Protein AF-A0AAD5PVB9-F1 (afdb_monomer)

pLDDT: mean 84.28, std 20.07, range [38.22, 98.69]

Radius of gyration: 26.61 Å; Cα contacts (8 Å, |Δi|>4): 162; chains: 1; bounding box: 56×49×98 Å

Structure (mmCIF, N/CA/C/O backbone):
data_AF-A0AAD5PVB9-F1
#
_entry.id   AF-A0AAD5PVB9-F1
#
loop_
_atom_site.group_PDB
_atom_site.id
_atom_site.type_symbol
_atom_site.label_atom_id
_atom_site.label_alt_id
_atom_site.label_comp_id
_atom_site.label_asym_id
_atom_site.label_entity_id
_atom_site.label_seq_id
_atom_site.pdbx_PDB_ins_code
_atom_site.Cartn_x
_atom_site.Cartn_y
_atom_site.Cartn_z
_atom_site.occupancy
_atom_site.B_iso_or_equiv
_atom_site.auth_seq_id
_atom_site.auth_comp_id
_atom_site.auth_asym_id
_atom_site.auth_a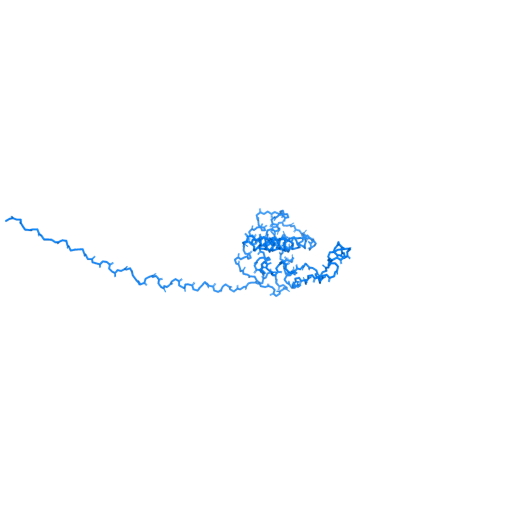tom_id
_atom_site.pdbx_PDB_model_num
ATOM 1 N N . MET A 1 1 ? 36.517 -36.542 72.476 1.00 46.38 1 MET A N 1
ATOM 2 C CA . MET A 1 1 ? 35.753 -35.303 72.217 1.00 46.38 1 MET A CA 1
ATOM 3 C C . MET A 1 1 ? 36.312 -34.701 70.943 1.00 46.38 1 MET A C 1
ATOM 5 O O . MET A 1 1 ? 37.517 -34.500 70.905 1.00 46.38 1 MET A O 1
ATOM 9 N N . LEU A 1 2 ? 35.427 -34.439 69.973 1.00 44.34 2 LEU A N 1
ATOM 10 C CA . LEU A 1 2 ? 35.651 -33.887 68.625 1.00 44.34 2 LEU A CA 1
ATOM 11 C C . LEU A 1 2 ? 36.091 -34.897 67.553 1.00 44.34 2 LEU A C 1
ATOM 13 O O . LEU A 1 2 ? 37.277 -35.083 67.316 1.00 44.34 2 LEU A O 1
ATOM 17 N N . ASP A 1 3 ? 35.096 -35.473 66.873 1.00 38.22 3 ASP A N 1
ATOM 18 C CA . ASP A 1 3 ? 35.247 -36.024 65.526 1.00 38.22 3 ASP A CA 1
ATOM 19 C C . ASP A 1 3 ? 34.233 -35.343 64.598 1.00 38.22 3 ASP A C 1
ATOM 21 O O . ASP A 1 3 ? 33.039 -35.254 64.894 1.00 38.22 3 ASP A O 1
ATOM 25 N N . THR A 1 4 ? 34.753 -34.807 63.500 1.00 46.69 4 THR A N 1
ATOM 26 C CA . THR A 1 4 ? 34.056 -34.016 62.485 1.00 46.69 4 THR A CA 1
ATOM 27 C C . THR A 1 4 ? 33.589 -34.951 61.377 1.00 46.69 4 THR A C 1
ATOM 29 O O . THR A 1 4 ? 34.425 -35.595 60.752 1.00 46.69 4 THR A O 1
ATOM 32 N N . THR A 1 5 ? 32.292 -34.993 61.056 1.00 47.00 5 THR A N 1
ATOM 33 C CA . THR A 1 5 ? 31.822 -35.639 59.818 1.00 47.00 5 THR A CA 1
ATOM 34 C C . THR A 1 5 ? 30.706 -34.867 59.110 1.00 47.00 5 THR A C 1
ATOM 36 O O . THR A 1 5 ? 29.625 -34.636 59.638 1.00 47.00 5 THR A O 1
ATOM 39 N N . LEU A 1 6 ? 31.056 -34.502 57.873 1.00 40.81 6 LEU A N 1
ATOM 40 C CA . LEU A 1 6 ? 30.303 -34.574 56.619 1.00 40.81 6 LEU A CA 1
ATOM 41 C C . LEU A 1 6 ? 28.935 -33.879 56.485 1.00 40.81 6 LEU A C 1
ATOM 43 O O . LEU A 1 6 ? 27.899 -34.322 56.973 1.00 40.81 6 LEU A O 1
ATOM 47 N N . ALA A 1 7 ? 28.953 -32.846 55.641 1.00 47.44 7 ALA A N 1
ATOM 48 C CA . ALA A 1 7 ? 27.803 -32.265 54.972 1.00 47.44 7 ALA A CA 1
ATOM 49 C C . ALA A 1 7 ? 26.996 -33.321 54.196 1.00 47.44 7 ALA A C 1
ATOM 51 O O . ALA A 1 7 ? 27.555 -34.092 53.417 1.00 47.44 7 ALA A O 1
ATOM 52 N N . ASN A 1 8 ? 25.672 -33.290 54.352 1.00 40.31 8 ASN A N 1
ATOM 53 C CA . ASN A 1 8 ? 24.736 -34.029 53.514 1.00 40.31 8 ASN A CA 1
ATOM 54 C C . ASN A 1 8 ? 23.678 -33.042 52.994 1.00 40.31 8 ASN A C 1
ATOM 56 O O . ASN A 1 8 ? 22.707 -32.725 53.679 1.00 40.31 8 ASN A O 1
ATOM 60 N N . LEU A 1 9 ? 23.922 -32.484 51.806 1.00 44.50 9 LEU A N 1
ATOM 61 C CA . LEU A 1 9 ? 22.950 -31.683 51.060 1.00 44.50 9 LEU A CA 1
ATOM 62 C C . LEU A 1 9 ? 22.145 -32.628 50.153 1.00 44.50 9 LEU A C 1
ATOM 64 O O . LEU A 1 9 ? 22.752 -33.358 49.367 1.00 44.50 9 LEU A O 1
ATOM 68 N N . PRO A 1 10 ? 20.803 -32.623 50.198 1.00 43.19 10 PRO A N 1
ATOM 69 C CA . PRO A 1 10 ? 20.011 -33.384 49.245 1.00 43.19 10 PRO A CA 1
ATOM 70 C C . PRO A 1 10 ? 20.153 -32.799 47.831 1.00 43.19 10 PRO A C 1
ATOM 72 O O . PRO A 1 10 ? 19.906 -31.616 47.591 1.00 43.19 10 PRO A O 1
ATOM 75 N N . SER A 1 11 ? 20.534 -33.665 46.887 1.00 43.56 11 SER A N 1
ATOM 76 C CA . SER A 1 11 ? 20.541 -33.412 45.443 1.00 43.56 11 SER A CA 1
ATOM 77 C C . SER A 1 11 ? 19.157 -32.981 44.959 1.00 43.56 11 SER A C 1
ATOM 79 O O . SER A 1 11 ? 18.243 -33.796 44.829 1.00 43.56 11 SER A O 1
ATOM 81 N N . ASN A 1 12 ? 19.008 -31.700 44.633 1.00 43.38 12 ASN A N 1
ATOM 82 C CA . ASN A 1 12 ? 17.798 -31.157 44.029 1.00 43.38 12 ASN A CA 1
ATOM 83 C C . ASN A 1 12 ? 17.808 -31.416 42.508 1.00 43.38 12 ASN A C 1
ATOM 85 O O . ASN A 1 12 ? 17.942 -30.504 41.698 1.00 43.38 12 ASN A O 1
ATOM 89 N N . SER A 1 13 ? 17.665 -32.681 42.100 1.00 49.91 13 SER A N 1
ATOM 90 C CA . SER A 1 13 ? 17.457 -33.060 40.691 1.00 49.91 13 SER A CA 1
ATOM 91 C C . SER A 1 13 ? 15.991 -32.867 40.284 1.00 49.91 13 SER A C 1
ATOM 93 O O . SER A 1 13 ? 15.273 -33.811 39.966 1.00 49.91 13 SER A O 1
ATOM 95 N N . ARG A 1 14 ? 15.524 -31.613 40.315 1.00 47.03 14 ARG A N 1
ATOM 96 C CA . ARG A 1 14 ? 14.246 -31.175 39.725 1.00 47.03 14 ARG A CA 1
ATOM 97 C C . ARG A 1 14 ? 14.475 -30.006 38.766 1.00 47.03 14 ARG A C 1
ATOM 99 O O . ARG A 1 14 ? 13.855 -28.958 38.884 1.00 47.03 14 ARG A O 1
ATOM 106 N N . GLN A 1 15 ? 15.379 -30.173 37.807 1.00 48.38 15 GLN A N 1
ATOM 107 C CA . GLN A 1 15 ? 15.580 -29.213 36.717 1.00 48.38 15 GLN A CA 1
ATOM 108 C C . GLN A 1 15 ? 15.845 -29.942 35.397 1.00 48.38 15 GLN A C 1
ATOM 110 O O . GLN A 1 15 ? 16.908 -29.797 34.808 1.00 48.38 15 GLN A O 1
ATOM 115 N N . SER A 1 16 ? 14.911 -30.773 34.917 1.00 46.62 16 SER A N 1
ATOM 116 C CA . SER A 1 16 ? 15.052 -31.340 33.556 1.00 46.62 16 SER A CA 1
ATOM 117 C C . SER A 1 16 ? 13.753 -31.749 32.852 1.00 46.62 16 SER A C 1
ATOM 119 O O . SER A 1 16 ? 13.822 -32.407 31.823 1.00 46.62 16 SER A O 1
ATOM 121 N N . ALA A 1 17 ? 12.567 -31.377 33.351 1.00 42.81 17 ALA A N 1
ATOM 122 C CA . ALA A 1 17 ? 11.296 -31.789 32.725 1.00 42.81 17 ALA A CA 1
ATOM 123 C C . ALA A 1 17 ? 10.398 -30.628 32.253 1.00 42.81 17 ALA A C 1
ATOM 125 O O . ALA A 1 17 ? 9.336 -30.874 31.694 1.00 42.81 17 ALA A O 1
ATOM 126 N N . ALA A 1 18 ? 10.811 -29.369 32.442 1.00 42.94 18 ALA A N 1
ATOM 127 C CA . ALA A 1 18 ? 9.998 -28.192 32.100 1.00 42.94 18 ALA A CA 1
ATOM 128 C C . ALA A 1 18 ? 10.528 -27.374 30.904 1.00 42.94 18 ALA A C 1
ATOM 130 O O . ALA A 1 18 ? 10.011 -26.296 30.634 1.00 42.94 18 ALA A O 1
ATOM 131 N N . VAL A 1 19 ? 11.540 -27.866 30.179 1.00 45.28 19 VAL A N 1
ATOM 132 C CA . VAL A 1 19 ? 12.133 -27.149 29.027 1.00 45.28 19 VAL A CA 1
ATOM 133 C C . VAL A 1 19 ? 11.713 -27.682 27.653 1.00 45.28 19 VAL A C 1
ATOM 135 O O . VAL A 1 19 ? 12.018 -27.045 26.655 1.00 45.28 19 VAL A O 1
ATOM 138 N N . ASN A 1 20 ? 10.927 -28.763 27.573 1.00 43.09 20 ASN A N 1
ATOM 139 C CA . ASN A 1 20 ? 10.538 -29.370 26.286 1.00 43.09 20 ASN A CA 1
ATOM 140 C C . ASN A 1 20 ? 9.053 -29.231 25.903 1.00 43.09 20 ASN A C 1
ATOM 142 O O . ASN A 1 20 ? 8.602 -29.884 24.968 1.00 43.09 20 ASN A O 1
ATOM 146 N N . ALA A 1 21 ? 8.289 -28.355 26.563 1.00 41.88 21 ALA A N 1
ATOM 147 C CA . ALA A 1 21 ? 6.881 -28.098 26.219 1.00 41.88 21 ALA A CA 1
ATOM 148 C C . ALA A 1 21 ? 6.598 -26.647 25.788 1.00 41.88 21 ALA A C 1
ATOM 150 O O . ALA A 1 21 ? 5.449 -26.220 25.775 1.00 41.88 21 ALA A O 1
ATOM 151 N N . ALA A 1 22 ? 7.629 -25.893 25.394 1.00 39.53 22 ALA A N 1
ATOM 152 C CA . ALA A 1 22 ? 7.471 -24.587 24.754 1.00 39.53 22 ALA A CA 1
ATOM 153 C C . ALA A 1 22 ? 7.562 -24.672 23.219 1.00 39.53 22 ALA A C 1
ATOM 155 O O . ALA A 1 22 ? 7.878 -23.688 22.565 1.00 39.53 22 ALA A O 1
ATOM 156 N N . ASN A 1 23 ? 7.209 -25.816 22.622 1.00 45.09 23 ASN A N 1
ATOM 157 C CA . ASN A 1 23 ? 6.634 -25.822 21.274 1.00 45.09 23 ASN A CA 1
ATOM 158 C C . ASN A 1 23 ? 5.137 -25.511 21.408 1.00 45.09 23 ASN A C 1
ATOM 160 O O . ASN A 1 23 ? 4.263 -26.297 21.045 1.00 45.09 23 ASN A O 1
ATOM 164 N N . SER A 1 24 ? 4.839 -24.344 21.982 1.00 43.28 24 SER A N 1
ATOM 165 C CA . SER A 1 24 ? 3.537 -23.723 21.809 1.00 43.28 24 SER A CA 1
ATOM 166 C C . SER A 1 24 ? 3.463 -23.376 20.335 1.00 43.28 24 SER A C 1
ATOM 168 O O . SER A 1 24 ? 3.955 -22.328 19.921 1.00 43.28 24 SER A O 1
ATOM 170 N N . ALA A 1 25 ? 2.904 -24.289 19.538 1.00 48.59 25 ALA A N 1
ATOM 171 C CA . ALA A 1 25 ? 2.358 -23.961 18.239 1.00 48.59 25 ALA A CA 1
ATOM 172 C C . ALA A 1 25 ? 1.606 -22.645 18.431 1.00 48.59 25 ALA A C 1
ATOM 174 O O . ALA A 1 25 ? 0.619 -22.595 19.174 1.00 48.59 25 ALA A O 1
ATOM 175 N N . ALA A 1 26 ? 2.158 -21.558 17.882 1.00 52.78 26 ALA A N 1
ATOM 176 C CA . ALA A 1 26 ? 1.507 -20.265 17.932 1.00 52.78 26 ALA A CA 1
ATOM 177 C C . ALA A 1 26 ? 0.062 -20.513 17.489 1.00 52.78 26 ALA A C 1
ATOM 179 O O . ALA A 1 26 ? -0.116 -21.230 16.497 1.00 52.78 26 ALA A O 1
ATOM 180 N N . PRO A 1 27 ? -0.959 -20.028 18.226 1.00 50.38 27 PRO A N 1
ATOM 181 C CA . PRO A 1 27 ? -2.334 -20.242 17.815 1.00 50.38 27 PRO A CA 1
ATOM 182 C C . PRO A 1 27 ? -2.404 -19.830 16.355 1.00 50.38 27 PRO A C 1
ATOM 184 O O . PRO A 1 27 ? -2.039 -18.695 16.039 1.00 50.38 27 PRO A O 1
ATOM 187 N N . SER A 1 28 ? -2.751 -20.784 15.486 1.00 54.06 28 SER A N 1
ATOM 188 C CA . SER A 1 28 ? -2.951 -20.551 14.063 1.00 54.06 28 SER A CA 1
ATOM 189 C C . SER A 1 28 ? -3.979 -19.435 13.973 1.00 54.06 28 SER A C 1
ATOM 191 O O . SER A 1 28 ? -5.178 -19.649 14.160 1.00 54.06 28 SER A O 1
ATOM 193 N N . ARG A 1 29 ? -3.502 -18.194 13.862 1.00 65.56 29 ARG A N 1
ATOM 194 C CA . ARG A 1 29 ? -4.376 -17.041 13.759 1.00 65.56 29 ARG A CA 1
ATOM 195 C C . ARG A 1 29 ? -4.923 -17.139 12.357 1.00 65.56 29 ARG A C 1
ATOM 197 O O . ARG A 1 29 ? -4.206 -16.875 11.396 1.00 65.56 29 ARG A O 1
ATOM 204 N N . SER A 1 30 ? -6.177 -17.569 12.256 1.00 86.94 30 SER A N 1
ATOM 205 C CA . SER A 1 30 ? -6.902 -17.551 10.997 1.00 86.94 30 SER A CA 1
ATOM 206 C C . SER A 1 30 ? -6.758 -16.156 10.399 1.00 86.94 30 SER A C 1
ATOM 208 O O . SER A 1 30 ? -7.064 -15.162 11.070 1.00 86.94 30 SER A O 1
ATOM 210 N N . MET A 1 31 ? -6.256 -16.078 9.168 1.00 95.06 31 MET A N 1
ATOM 211 C CA . MET A 1 31 ? -6.188 -14.809 8.458 1.00 95.06 31 MET A CA 1
ATOM 212 C C . MET A 1 31 ? -7.578 -14.168 8.393 1.00 95.06 31 MET A C 1
ATOM 214 O O . MET A 1 31 ? -8.599 -14.857 8.426 1.00 95.06 31 MET A O 1
ATOM 218 N N . VAL A 1 32 ? -7.621 -12.845 8.280 1.00 96.50 32 VAL 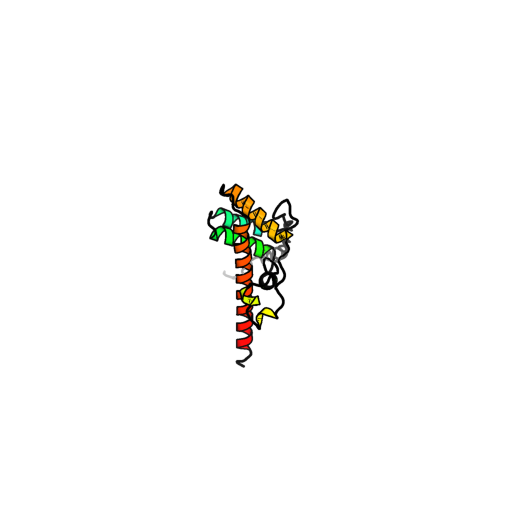A N 1
ATOM 219 C CA . VAL A 1 32 ? -8.870 -12.081 8.176 1.00 96.50 32 VAL A CA 1
ATOM 220 C C . VAL A 1 32 ? -8.931 -11.349 6.849 1.00 96.50 32 VAL A C 1
ATOM 222 O O . VAL A 1 32 ? -7.898 -10.971 6.305 1.00 96.50 32 VAL A O 1
ATOM 225 N N . LYS A 1 33 ? -10.137 -11.116 6.327 1.00 97.56 33 LYS A N 1
ATOM 226 C CA . LYS A 1 33 ? -10.306 -10.274 5.141 1.00 97.56 33 LYS A CA 1
ATOM 227 C C . LYS A 1 33 ? -9.846 -8.849 5.437 1.00 97.56 33 LYS A C 1
ATOM 229 O O . LYS A 1 33 ? -10.230 -8.273 6.454 1.00 97.56 33 LYS A O 1
ATOM 234 N N . LEU A 1 34 ? -9.075 -8.267 4.523 1.00 97.81 34 LEU A N 1
ATOM 235 C CA . LEU A 1 34 ? -8.689 -6.857 4.596 1.00 97.81 34 LEU A CA 1
ATOM 236 C C . LEU A 1 34 ? -9.894 -5.934 4.349 1.00 97.81 34 LEU A C 1
ATOM 238 O O . LEU A 1 34 ? -10.021 -4.887 4.977 1.00 97.81 34 LEU A O 1
ATOM 242 N N . HIS A 1 35 ? -10.791 -6.337 3.450 1.00 97.25 35 HIS A N 1
ATOM 243 C CA . HIS A 1 35 ? -12.043 -5.647 3.157 1.00 97.25 35 HIS A CA 1
ATOM 244 C C . HIS A 1 35 ? -13.116 -6.673 2.763 1.00 97.25 35 HIS A C 1
ATOM 246 O O . HIS A 1 35 ? -12.790 -7.719 2.208 1.00 97.25 35 HIS A O 1
ATOM 252 N N . GLU A 1 36 ? -14.387 -6.393 3.056 1.00 94.81 36 GLU A N 1
ATOM 253 C CA . GLU A 1 36 ? -15.491 -7.358 2.913 1.00 94.81 36 GLU A CA 1
ATOM 254 C C . GLU A 1 36 ? -15.726 -7.814 1.461 1.00 94.81 36 GLU A C 1
ATOM 256 O O . GLU A 1 36 ? -15.860 -9.017 1.210 1.00 94.81 36 GLU A O 1
ATOM 261 N N . ASP A 1 37 ? -15.652 -6.866 0.522 1.00 96.62 37 ASP A N 1
ATOM 262 C CA . ASP A 1 37 ? -15.876 -7.069 -0.920 1.00 96.62 37 ASP A CA 1
ATOM 263 C C . ASP A 1 37 ? -14.726 -7.757 -1.672 1.00 96.62 37 ASP A C 1
ATOM 265 O O . ASP A 1 37 ? -14.847 -8.023 -2.865 1.00 96.62 37 ASP A O 1
ATOM 269 N N . TYR A 1 38 ? -13.597 -8.022 -1.010 1.00 97.31 38 TYR A N 1
ATOM 270 C CA . TYR A 1 38 ? -12.399 -8.566 -1.654 1.00 97.31 38 TYR A CA 1
ATOM 271 C C . TYR A 1 38 ? -11.987 -9.894 -1.022 1.00 97.31 38 TYR A C 1
ATOM 273 O O . TYR A 1 38 ? -12.379 -10.236 0.099 1.00 97.31 38 TYR A O 1
ATOM 281 N N . THR A 1 39 ? -11.192 -10.665 -1.761 1.00 97.38 39 THR A N 1
ATOM 282 C CA . THR A 1 39 ? -10.696 -11.973 -1.296 1.00 97.38 39 THR A CA 1
ATOM 283 C C . THR A 1 39 ? -9.380 -11.882 -0.530 1.00 97.38 39 THR A C 1
ATOM 285 O O . THR A 1 39 ? -8.961 -12.853 0.090 1.00 97.38 39 THR A O 1
ATOM 288 N N . THR A 1 40 ? -8.740 -10.713 -0.542 1.00 97.94 40 THR A N 1
ATOM 289 C CA . THR A 1 40 ? -7.444 -10.476 0.094 1.00 97.94 40 THR A CA 1
ATOM 290 C C . THR A 1 40 ? -7.506 -10.669 1.606 1.00 97.94 40 THR A C 1
ATOM 292 O O . THR A 1 40 ? -8.228 -9.966 2.321 1.00 97.94 40 THR A O 1
ATOM 295 N N . MET A 1 41 ? -6.689 -11.606 2.079 1.00 97.94 41 MET A N 1
ATOM 296 C CA . MET A 1 41 ? -6.549 -11.982 3.480 1.00 97.94 41 MET A CA 1
ATOM 297 C C . MET A 1 41 ? -5.259 -11.396 4.065 1.00 97.94 41 MET A C 1
ATOM 299 O O . MET A 1 41 ? -4.254 -11.287 3.368 1.00 97.94 41 MET A O 1
ATOM 303 N N . ILE A 1 42 ? -5.276 -11.030 5.343 1.00 97.75 42 ILE A N 1
ATOM 304 C CA . ILE A 1 42 ? -4.139 -10.456 6.065 1.00 97.75 42 ILE A CA 1
ATOM 305 C C . ILE A 1 42 ? -4.020 -11.072 7.461 1.00 97.75 42 ILE A C 1
ATOM 307 O O . ILE A 1 42 ? -5.018 -11.451 8.084 1.00 97.75 42 ILE A O 1
ATOM 311 N N . ASP A 1 43 ? -2.792 -11.152 7.971 1.00 96.50 43 ASP A N 1
ATOM 312 C CA . ASP A 1 43 ? -2.550 -11.527 9.360 1.00 96.50 43 ASP A CA 1
ATOM 313 C C . ASP A 1 43 ? -3.209 -10.515 10.334 1.00 96.50 43 ASP A C 1
ATOM 315 O O . ASP A 1 43 ? -3.005 -9.297 10.216 1.00 96.50 43 ASP A O 1
ATOM 319 N N . PRO A 1 44 ? -3.967 -10.979 11.348 1.00 96.50 44 PRO A N 1
ATOM 320 C CA . PRO A 1 44 ? -4.648 -10.088 12.286 1.00 96.50 44 PRO A CA 1
ATOM 321 C C . PRO A 1 44 ? -3.718 -9.195 13.117 1.00 96.50 44 PRO A C 1
ATOM 323 O O . PRO A 1 44 ? -4.150 -8.159 13.627 1.00 96.50 44 PRO A O 1
ATOM 326 N N . SER A 1 45 ? -2.463 -9.589 13.346 1.00 96.69 45 SER A N 1
ATOM 327 C CA . SER A 1 45 ? -1.503 -8.756 14.077 1.00 96.69 45 SER A CA 1
ATOM 328 C C . SER A 1 45 ? -0.939 -7.639 13.210 1.00 96.69 45 SER A C 1
ATOM 330 O O . SER A 1 45 ? -0.907 -6.495 13.668 1.00 96.69 45 SER A O 1
ATOM 332 N N . ALA A 1 46 ? -0.634 -7.930 11.946 1.00 96.69 46 ALA A N 1
ATOM 333 C CA . ALA A 1 46 ? -0.246 -6.918 10.974 1.00 96.69 46 ALA A CA 1
ATOM 334 C C . ALA A 1 46 ? -1.372 -5.904 10.725 1.00 96.69 46 ALA A C 1
ATOM 336 O O . ALA A 1 46 ? -1.128 -4.696 10.736 1.00 96.69 46 ALA A O 1
ATOM 337 N N . LEU A 1 47 ? -2.623 -6.368 10.609 1.00 97.75 47 LEU A N 1
ATOM 338 C CA . LEU A 1 47 ? -3.778 -5.479 10.466 1.00 97.75 47 LEU A CA 1
ATOM 339 C C . LEU A 1 47 ? -3.934 -4.547 11.677 1.00 97.75 47 LEU A C 1
ATOM 341 O O . LEU A 1 47 ? -4.129 -3.341 11.516 1.00 97.75 47 LEU A O 1
ATOM 345 N N . ARG A 1 48 ? -3.795 -5.072 12.901 1.00 97.38 48 ARG A N 1
ATOM 346 C CA . ARG A 1 48 ? -3.836 -4.249 14.122 1.00 97.38 48 ARG A CA 1
ATOM 347 C C . ARG A 1 48 ? -2.710 -3.217 14.161 1.00 97.38 48 ARG A C 1
ATOM 349 O O . ARG A 1 48 ? -2.963 -2.077 14.556 1.00 97.38 48 ARG A O 1
ATOM 356 N N . LEU A 1 49 ? -1.499 -3.590 13.744 1.00 97.88 49 LEU A N 1
ATOM 357 C CA . LEU A 1 49 ? -0.368 -2.669 13.659 1.00 97.88 49 LEU A CA 1
ATOM 358 C C . LEU A 1 49 ? -0.634 -1.562 12.629 1.00 97.88 49 LEU A C 1
ATOM 360 O O . LEU A 1 49 ? -0.513 -0.384 12.964 1.00 97.88 49 LEU A O 1
ATOM 364 N N . ALA A 1 50 ? -1.098 -1.911 11.429 1.00 97.69 50 ALA A N 1
ATOM 365 C CA . ALA A 1 50 ? -1.483 -0.942 10.406 1.00 97.69 50 ALA A CA 1
ATOM 366 C C . ALA A 1 50 ? -2.547 0.041 10.926 1.00 97.69 50 ALA A C 1
ATOM 368 O O . ALA A 1 50 ? -2.380 1.260 10.832 1.00 97.69 50 ALA A O 1
ATOM 369 N N . MET A 1 51 ? -3.604 -0.472 11.567 1.00 97.81 51 MET A N 1
ATOM 370 C CA . MET A 1 51 ? -4.638 0.358 12.189 1.00 97.81 51 MET A CA 1
ATOM 371 C C . MET A 1 51 ? -4.070 1.277 13.273 1.00 97.81 51 MET A C 1
ATOM 373 O O . MET A 1 51 ? -4.578 2.382 13.443 1.00 97.81 51 MET A O 1
ATOM 377 N N . SER A 1 52 ? -3.042 0.860 14.018 1.00 97.56 52 SER A N 1
ATOM 378 C CA . SER A 1 52 ? -2.420 1.712 15.039 1.00 97.56 52 SER A CA 1
ATOM 379 C C . SER A 1 52 ? -1.759 2.955 14.429 1.00 97.56 52 SER A C 1
ATOM 381 O O . SER A 1 52 ? -2.000 4.056 14.924 1.00 97.56 52 SER A O 1
ATOM 383 N N . TYR A 1 53 ? -1.061 2.821 13.293 1.00 96.38 53 TYR A N 1
ATOM 384 C CA . TYR A 1 53 ? -0.552 3.969 12.532 1.00 96.38 53 TYR A CA 1
ATOM 385 C C . TYR A 1 53 ? -1.684 4.840 11.987 1.00 96.38 53 TYR A C 1
ATOM 387 O O . TYR A 1 53 ? -1.631 6.065 12.075 1.00 96.38 53 TYR A O 1
ATOM 395 N N . GLY A 1 54 ? -2.757 4.224 11.487 1.00 92.56 54 GLY A N 1
ATOM 396 C CA . GLY A 1 54 ? -3.946 4.960 11.063 1.00 92.56 54 GLY A CA 1
ATOM 397 C C . GLY A 1 54 ? -4.598 5.754 12.203 1.00 92.56 54 GLY A C 1
ATOM 398 O O . GLY A 1 54 ? -5.125 6.841 11.967 1.00 92.56 54 GLY A O 1
ATOM 399 N N . LYS A 1 55 ? -4.565 5.242 13.441 1.00 93.56 55 LYS A N 1
ATOM 400 C CA . LYS A 1 55 ? -5.098 5.912 14.642 1.00 93.56 55 LYS A CA 1
ATOM 401 C C . LYS A 1 55 ? -4.192 7.032 15.147 1.00 93.56 55 LYS A C 1
ATOM 403 O O . LYS A 1 55 ? -4.722 7.986 15.707 1.00 93.56 55 LYS A O 1
ATOM 408 N N . SER A 1 56 ? -2.873 6.928 14.969 1.00 88.75 56 SER A N 1
ATOM 409 C CA . SER A 1 56 ? -1.911 7.878 15.546 1.00 88.75 56 SER A CA 1
ATOM 410 C C . SER A 1 56 ? -1.952 9.275 14.922 1.00 88.75 56 SER A C 1
ATOM 412 O O . SER A 1 56 ? -1.398 10.201 15.499 1.00 88.75 56 SER A O 1
ATOM 414 N N . GLY A 1 57 ? -2.593 9.445 13.761 1.00 86.00 57 GLY A N 1
ATOM 415 C CA . GLY A 1 57 ? -2.749 10.756 13.136 1.00 86.00 57 GLY A CA 1
ATOM 416 C C . GLY A 1 57 ? -3.581 10.736 11.854 1.00 86.00 57 GLY A C 1
ATOM 417 O O . GLY A 1 57 ? -3.750 9.702 11.196 1.00 86.00 57 GLY A O 1
ATOM 418 N N . ASN A 1 58 ? -4.099 11.903 11.471 1.00 89.81 58 ASN A N 1
ATOM 419 C CA . ASN A 1 58 ? -4.869 12.105 10.239 1.00 89.81 58 ASN A CA 1
ATOM 420 C C . ASN A 1 58 ? -4.009 12.533 9.034 1.00 89.81 58 ASN A C 1
ATOM 422 O O . ASN A 1 58 ? -4.546 12.814 7.967 1.00 89.81 58 ASN A O 1
ATOM 426 N N . THR A 1 59 ? -2.681 12.542 9.171 1.00 93.62 59 THR A N 1
ATOM 427 C CA . THR A 1 59 ? -1.770 13.017 8.123 1.00 93.62 59 THR A CA 1
ATOM 428 C C . THR A 1 59 ? -1.533 11.974 7.023 1.00 93.62 59 THR A C 1
ATOM 430 O O . THR A 1 59 ? -1.711 10.762 7.206 1.00 93.62 59 THR A O 1
ATOM 433 N N . THR A 1 60 ? -1.053 12.430 5.864 1.00 93.06 60 THR A N 1
ATOM 434 C CA . THR A 1 60 ? -0.619 11.552 4.764 1.00 93.06 60 THR A CA 1
ATOM 435 C C . THR A 1 60 ? 0.530 10.631 5.174 1.00 93.06 60 THR A C 1
ATOM 437 O O . THR A 1 60 ? 0.591 9.492 4.719 1.00 93.06 60 THR A O 1
ATOM 440 N N . LYS A 1 61 ? 1.415 11.079 6.072 1.00 95.75 61 LYS A N 1
ATOM 441 C CA . LYS A 1 61 ? 2.541 10.281 6.574 1.00 95.75 61 LYS A CA 1
ATOM 442 C C . LYS A 1 61 ? 2.053 9.065 7.363 1.00 95.75 61 LYS A C 1
ATOM 444 O O . LYS A 1 61 ? 2.518 7.951 7.126 1.00 95.75 61 LYS A O 1
ATOM 449 N N . GLU A 1 62 ? 1.070 9.253 8.235 1.00 96.31 62 GLU A N 1
ATOM 450 C CA . GLU A 1 62 ? 0.512 8.181 9.066 1.00 96.31 62 GLU A CA 1
ATOM 451 C C . GLU A 1 62 ? -0.299 7.201 8.211 1.00 96.31 62 GLU A C 1
ATOM 453 O O . GLU A 1 62 ? -0.226 5.988 8.408 1.00 96.31 62 GLU A O 1
ATOM 458 N N . MET A 1 63 ? -0.985 7.718 7.186 1.00 96.38 63 MET A N 1
ATOM 459 C CA . MET A 1 63 ? -1.631 6.891 6.165 1.00 96.38 63 MET A CA 1
ATOM 460 C C . MET A 1 63 ? -0.614 6.058 5.387 1.00 96.38 63 MET A C 1
ATOM 462 O O . MET A 1 63 ? -0.835 4.875 5.162 1.00 96.38 63 MET A O 1
ATOM 466 N N . GLY A 1 64 ? 0.510 6.668 5.003 1.00 97.69 64 GLY A N 1
ATOM 467 C CA . GLY A 1 64 ? 1.601 5.995 4.306 1.00 97.69 64 GLY A CA 1
ATOM 468 C C . GLY A 1 64 ? 2.173 4.843 5.122 1.00 97.69 64 GLY A C 1
ATOM 469 O O . GLY A 1 64 ? 2.366 3.762 4.577 1.00 97.69 64 GLY A O 1
ATOM 470 N N . LYS A 1 65 ? 2.362 5.032 6.434 1.00 98.12 65 LYS A N 1
ATOM 471 C CA . LYS A 1 65 ? 2.785 3.955 7.344 1.00 98.12 65 LYS A CA 1
ATOM 472 C C . LYS A 1 65 ? 1.760 2.827 7.408 1.00 98.12 65 LYS A C 1
ATOM 474 O O . LYS A 1 65 ? 2.132 1.672 7.265 1.00 98.12 65 LYS A O 1
ATOM 479 N N . MET A 1 66 ? 0.476 3.157 7.559 1.00 98.25 66 MET A N 1
ATOM 480 C CA . MET A 1 66 ? -0.600 2.163 7.552 1.00 98.25 66 MET A CA 1
ATOM 481 C C . MET A 1 66 ? -0.611 1.342 6.254 1.00 98.25 66 MET A C 1
ATOM 483 O O . MET A 1 66 ? -0.621 0.115 6.312 1.00 98.25 66 MET A O 1
ATOM 487 N N . VAL A 1 67 ? -0.567 2.006 5.094 1.00 98.50 67 VAL A N 1
ATOM 488 C CA . VAL A 1 67 ? -0.524 1.347 3.778 1.00 98.50 67 VAL A CA 1
ATOM 489 C C . VAL A 1 67 ? 0.730 0.482 3.643 1.00 98.50 67 VAL A C 1
ATOM 491 O O . VAL A 1 67 ? 0.622 -0.671 3.239 1.00 98.50 67 VAL A O 1
ATOM 494 N N . ALA A 1 68 ? 1.902 0.992 4.029 1.00 98.44 68 ALA A N 1
ATOM 495 C CA . ALA A 1 68 ? 3.156 0.246 3.963 1.00 98.44 68 ALA A CA 1
ATOM 496 C C . ALA A 1 68 ? 3.117 -1.028 4.817 1.00 98.44 68 ALA A C 1
ATOM 498 O O . ALA A 1 68 ? 3.487 -2.084 4.317 1.00 98.44 68 ALA A O 1
ATOM 499 N N . THR A 1 69 ? 2.600 -0.957 6.048 1.00 98.50 69 THR A N 1
ATOM 500 C CA . THR A 1 69 ? 2.455 -2.131 6.923 1.00 98.50 69 THR A CA 1
ATOM 501 C C . THR A 1 69 ? 1.504 -3.173 6.341 1.00 98.50 69 THR A C 1
ATOM 503 O O . THR A 1 69 ? 1.765 -4.366 6.453 1.00 98.50 69 THR A O 1
ATOM 506 N N . ILE A 1 70 ? 0.412 -2.749 5.694 1.00 98.62 70 ILE A N 1
ATOM 507 C CA . ILE A 1 70 ? -0.483 -3.684 4.997 1.00 98.62 70 ILE A CA 1
ATOM 508 C C . ILE A 1 70 ? 0.267 -4.362 3.849 1.00 98.62 70 ILE A C 1
ATOM 510 O O . ILE A 1 70 ? 0.217 -5.579 3.728 1.00 98.62 70 ILE A O 1
ATOM 514 N N . MET A 1 71 ? 0.989 -3.598 3.029 1.00 98.69 71 MET A N 1
ATOM 515 C CA . MET A 1 71 ? 1.738 -4.152 1.899 1.00 98.69 71 MET A CA 1
ATOM 516 C C . MET A 1 71 ? 2.828 -5.135 2.340 1.00 98.69 71 MET A C 1
ATOM 518 O O . MET A 1 71 ? 2.944 -6.199 1.747 1.00 98.69 71 MET A O 1
ATOM 522 N N . GLU A 1 72 ? 3.570 -4.816 3.402 1.00 98.31 72 GLU A N 1
ATOM 523 C CA . GLU A 1 72 ? 4.596 -5.692 3.994 1.00 98.31 72 GLU A CA 1
ATOM 524 C C . GLU A 1 72 ? 4.020 -6.989 4.573 1.00 98.31 72 GLU A C 1
ATOM 526 O O . GLU A 1 72 ? 4.731 -7.982 4.691 1.00 98.31 72 GLU A O 1
ATOM 531 N N . ALA A 1 73 ? 2.737 -6.994 4.935 1.00 97.81 73 ALA A N 1
ATOM 532 C CA . ALA A 1 73 ? 2.047 -8.190 5.400 1.00 97.81 73 ALA A CA 1
ATOM 533 C C . ALA A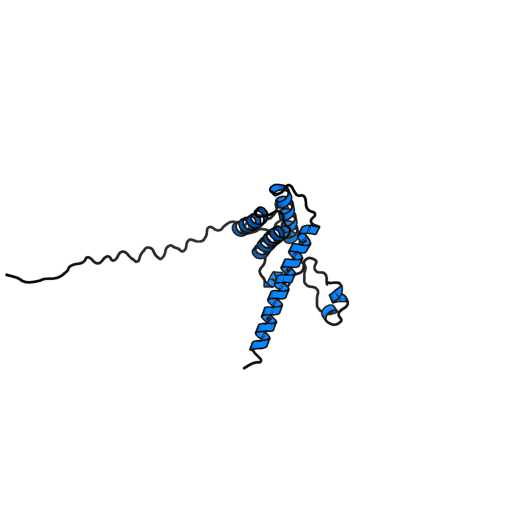 1 73 ? 1.530 -9.072 4.255 1.00 97.81 73 ALA A C 1
ATOM 535 O O . ALA A 1 73 ? 1.277 -10.256 4.467 1.00 97.81 73 ALA A O 1
ATOM 536 N N . LEU A 1 74 ? 1.328 -8.494 3.067 1.00 97.81 74 LEU A N 1
ATOM 537 C CA . LEU A 1 74 ? 0.831 -9.203 1.886 1.00 97.81 74 LEU A CA 1
ATOM 538 C C . LEU A 1 74 ? 1.963 -9.710 0.992 1.00 97.81 74 LEU A C 1
ATOM 540 O O . LEU A 1 74 ? 1.801 -10.725 0.318 1.00 97.81 74 LEU A O 1
ATOM 544 N N . TRP A 1 75 ? 3.087 -8.995 0.963 1.00 98.06 75 TRP A N 1
ATOM 545 C CA . TRP A 1 75 ? 4.160 -9.224 0.008 1.00 98.06 75 TRP A CA 1
ATOM 546 C C . TRP A 1 75 ? 5.527 -9.060 0.651 1.00 98.06 75 TRP A C 1
ATOM 548 O O . TRP A 1 75 ? 5.755 -8.158 1.457 1.00 98.06 75 TRP A O 1
ATOM 558 N N . ASP A 1 76 ? 6.464 -9.898 0.222 1.00 97.06 76 ASP A N 1
ATOM 559 C CA . ASP A 1 76 ? 7.868 -9.714 0.550 1.00 97.06 76 ASP A CA 1
ATOM 560 C C . ASP A 1 76 ? 8.501 -8.568 -0.268 1.00 97.06 76 ASP A C 1
ATOM 562 O O . ASP A 1 76 ? 7.911 -7.981 -1.187 1.00 97.06 76 ASP A O 1
ATOM 566 N N . LYS A 1 77 ? 9.744 -8.232 0.087 1.00 95.94 77 LYS A N 1
ATOM 567 C CA . LYS A 1 77 ? 10.501 -7.160 -0.569 1.00 95.94 77 LYS A CA 1
ATOM 568 C C . LYS A 1 77 ? 10.795 -7.454 -2.040 1.00 95.94 77 LYS A C 1
ATOM 570 O O . LYS A 1 77 ? 10.745 -6.534 -2.855 1.00 95.94 77 LYS A O 1
ATOM 575 N N . ALA A 1 78 ? 11.091 -8.706 -2.392 1.00 95.12 78 ALA A N 1
ATOM 576 C CA . ALA A 1 78 ? 11.442 -9.094 -3.758 1.00 95.12 78 ALA A CA 1
ATOM 577 C C . ALA A 1 78 ? 10.240 -8.944 -4.701 1.00 95.12 78 ALA A C 1
ATOM 579 O O . ALA A 1 78 ? 10.363 -8.390 -5.800 1.00 95.12 78 ALA A O 1
ATOM 580 N N . PHE A 1 79 ? 9.059 -9.344 -4.231 1.00 97.50 79 PHE A N 1
ATOM 581 C CA . PHE A 1 79 ? 7.789 -9.115 -4.894 1.00 97.50 79 PHE A CA 1
ATOM 582 C C . PHE A 1 79 ? 7.551 -7.615 -5.078 1.00 97.50 79 PHE A C 1
ATOM 584 O O . PHE A 1 79 ? 7.407 -7.143 -6.205 1.00 97.50 79 PHE A O 1
ATOM 591 N N . MET A 1 80 ? 7.582 -6.824 -4.002 1.00 97.88 80 MET A N 1
ATOM 592 C CA . MET A 1 80 ? 7.318 -5.382 -4.099 1.00 97.88 80 MET A CA 1
ATOM 593 C C . MET A 1 80 ? 8.311 -4.646 -5.014 1.00 97.88 80 MET A C 1
ATOM 595 O O . MET A 1 80 ? 7.918 -3.726 -5.728 1.00 97.88 80 MET A O 1
ATOM 599 N N . ALA A 1 81 ? 9.577 -5.067 -5.052 1.00 96.56 81 ALA A N 1
ATOM 600 C CA . ALA A 1 81 ? 10.592 -4.492 -5.933 1.00 96.56 81 ALA A CA 1
ATOM 601 C C . ALA A 1 81 ? 10.365 -4.808 -7.424 1.00 96.56 81 ALA A C 1
ATOM 603 O O . ALA A 1 81 ? 10.752 -4.013 -8.294 1.00 96.56 81 ALA A O 1
ATOM 604 N N . SER A 1 82 ? 9.734 -5.946 -7.720 1.00 95.88 82 SER A N 1
ATOM 605 C CA . SER A 1 82 ? 9.540 -6.469 -9.080 1.00 95.88 82 SER A CA 1
ATOM 606 C C . SER A 1 82 ? 8.218 -6.045 -9.721 1.00 95.88 82 SER A C 1
ATOM 608 O O . SER A 1 82 ? 8.056 -6.167 -10.933 1.00 95.88 82 SER A O 1
ATOM 610 N N . TYR A 1 83 ? 7.289 -5.498 -8.939 1.00 97.44 83 TYR A N 1
ATOM 611 C CA . TYR A 1 83 ? 5.957 -5.108 -9.394 1.00 97.44 83 TYR A CA 1
ATOM 612 C C . TYR A 1 83 ? 5.776 -3.583 -9.470 1.00 97.44 83 TYR A C 1
ATOM 614 O O . TYR A 1 83 ? 6.584 -2.790 -8.984 1.00 97.44 83 TYR A O 1
ATOM 622 N N . SER A 1 84 ? 4.701 -3.158 -10.131 1.00 96.38 84 SER A N 1
ATOM 623 C CA . SER A 1 84 ? 4.266 -1.764 -10.243 1.00 96.38 84 SER A CA 1
ATOM 624 C C . SER A 1 84 ? 2.779 -1.621 -9.908 1.00 96.38 84 SER A C 1
ATOM 626 O O . SER A 1 84 ? 2.044 -2.604 -9.827 1.00 96.38 84 SER A O 1
ATOM 628 N N . LEU A 1 85 ? 2.304 -0.384 -9.741 1.00 94.75 85 LEU A N 1
ATOM 629 C CA . LEU A 1 85 ? 0.885 -0.137 -9.471 1.00 94.75 85 LEU A CA 1
ATOM 630 C C . LEU A 1 85 ? -0.023 -0.529 -10.655 1.00 94.75 85 LEU A C 1
ATOM 632 O O . LEU A 1 85 ? -1.129 -1.027 -10.446 1.00 94.75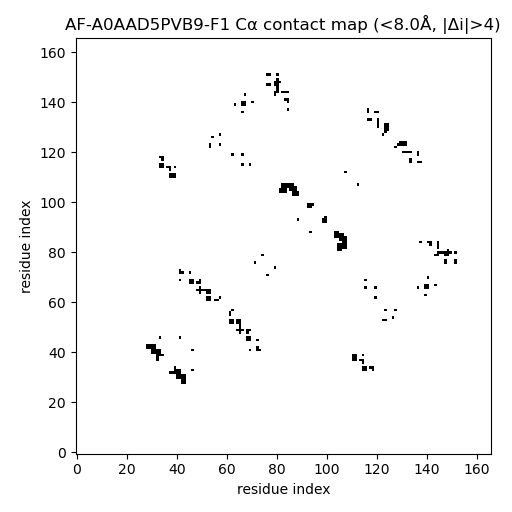 85 LEU A O 1
ATOM 636 N N . SER A 1 86 ? 0.414 -0.260 -11.891 1.00 93.06 86 SER A N 1
ATOM 637 C CA . SER A 1 86 ? -0.447 -0.285 -13.086 1.00 93.06 86 SER A CA 1
ATOM 638 C C . SER A 1 86 ? 0.019 -1.214 -14.204 1.00 93.06 86 SER A C 1
ATOM 640 O O . SER A 1 86 ? -0.707 -1.376 -15.183 1.00 93.06 86 SER A O 1
ATOM 642 N N . GLY A 1 87 ? 1.215 -1.794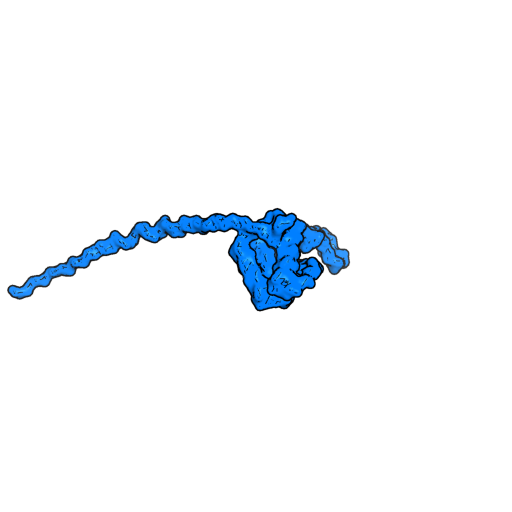 -14.108 1.00 94.00 87 GLY A N 1
ATOM 643 C CA . GLY A 1 87 ? 1.794 -2.596 -15.187 1.00 94.00 87 GLY A CA 1
ATOM 644 C C . GLY A 1 87 ? 2.335 -1.770 -16.358 1.00 94.00 87 GLY A C 1
ATOM 645 O O . GLY A 1 87 ? 2.769 -2.324 -17.364 1.00 94.00 87 GLY A O 1
ATOM 646 N N . ARG A 1 88 ? 2.269 -0.435 -16.270 1.00 92.62 88 ARG A N 1
ATOM 647 C CA . ARG A 1 88 ? 2.666 0.477 -17.347 1.00 92.62 88 ARG A CA 1
ATOM 648 C C . ARG A 1 88 ? 4.068 1.014 -17.108 1.00 92.62 88 ARG A C 1
ATOM 650 O O . ARG A 1 88 ? 4.474 1.244 -15.971 1.00 92.62 88 ARG A O 1
ATOM 657 N N . LYS A 1 89 ? 4.777 1.289 -18.200 1.00 89.88 89 LYS A N 1
ATOM 658 C CA . LYS A 1 89 ? 6.030 2.041 -18.146 1.00 89.88 89 LYS A CA 1
ATOM 659 C C . LYS A 1 89 ? 5.789 3.490 -17.753 1.00 89.88 89 LYS A C 1
ATOM 661 O O . LYS A 1 89 ? 4.775 4.080 -18.128 1.00 89.88 89 LYS A O 1
ATOM 666 N N . ALA A 1 90 ? 6.757 4.066 -17.047 1.00 87.69 90 ALA A N 1
ATOM 667 C CA . ALA A 1 90 ? 6.801 5.504 -16.855 1.00 87.69 90 ALA A CA 1
ATOM 668 C C . ALA A 1 90 ? 7.029 6.196 -18.213 1.00 87.69 90 ALA A C 1
ATOM 670 O O . ALA A 1 90 ? 7.835 5.703 -19.007 1.00 87.69 90 ALA A O 1
ATOM 671 N N . PRO A 1 91 ? 6.385 7.346 -18.486 1.00 88.38 91 PRO A N 1
ATOM 672 C CA . PRO A 1 91 ? 6.614 8.094 -19.723 1.00 88.38 91 PRO A CA 1
ATOM 673 C C . PRO A 1 91 ? 8.094 8.427 -19.964 1.00 88.38 91 PRO A C 1
ATOM 675 O O . PRO A 1 91 ? 8.569 8.351 -21.093 1.00 88.38 91 PRO A O 1
ATOM 678 N N . SER A 1 92 ? 8.849 8.713 -18.899 1.00 88.31 92 SER A N 1
ATOM 679 C CA . SER A 1 92 ? 10.297 8.948 -18.965 1.00 88.31 92 SER A CA 1
ATOM 680 C C . SER A 1 92 ? 11.075 7.747 -19.511 1.00 88.31 92 SER A C 1
ATOM 682 O O . SER A 1 92 ? 11.989 7.921 -20.309 1.00 88.31 92 SER A O 1
ATOM 684 N N . ASP A 1 93 ? 10.684 6.525 -19.142 1.00 87.94 93 ASP A N 1
ATOM 685 C CA . ASP A 1 93 ? 11.347 5.294 -19.590 1.00 87.94 93 ASP A CA 1
ATOM 686 C C . ASP A 1 93 ? 10.965 4.919 -21.029 1.00 87.94 93 ASP A C 1
ATOM 688 O O . ASP A 1 93 ? 11.659 4.133 -21.669 1.00 87.94 93 ASP A O 1
ATOM 692 N N . MET A 1 94 ? 9.861 5.463 -21.555 1.00 87.00 94 MET A N 1
ATOM 693 C CA . MET A 1 94 ? 9.481 5.298 -22.963 1.00 87.00 94 MET A CA 1
ATOM 694 C C . MET A 1 94 ? 10.335 6.162 -23.898 1.00 87.00 94 MET A C 1
ATOM 696 O O . MET A 1 94 ? 10.475 5.815 -25.073 1.00 87.00 94 MET A O 1
ATOM 700 N N . ASN A 1 95 ? 10.909 7.249 -23.374 1.00 88.25 95 ASN A N 1
ATOM 701 C CA . ASN A 1 95 ? 11.789 8.159 -24.108 1.00 88.25 95 ASN A CA 1
ATOM 702 C C . ASN A 1 95 ? 13.274 7.767 -24.001 1.00 88.25 95 ASN A C 1
ATOM 704 O O . ASN A 1 95 ? 14.074 8.170 -24.839 1.00 88.25 95 ASN A O 1
ATOM 708 N N . ASP A 1 96 ? 13.642 6.964 -23.001 1.00 91.44 96 ASP A N 1
ATOM 709 C CA . ASP A 1 96 ? 14.998 6.448 -22.806 1.00 91.44 96 ASP A CA 1
ATOM 710 C C . ASP A 1 96 ? 15.270 5.247 -23.747 1.00 91.44 96 ASP A C 1
ATOM 712 O O . ASP A 1 96 ? 14.566 4.235 -23.663 1.00 91.44 96 ASP A O 1
ATOM 716 N N . PRO A 1 97 ? 16.281 5.304 -24.639 1.00 87.88 97 PRO A N 1
ATOM 717 C CA . PRO A 1 97 ? 16.545 4.249 -25.626 1.00 87.88 97 PRO A CA 1
ATOM 718 C C . PRO A 1 97 ? 16.848 2.867 -25.032 1.00 87.88 97 PRO A C 1
ATOM 720 O O . PRO A 1 97 ? 16.569 1.848 -25.672 1.00 87.88 97 PRO A O 1
ATOM 723 N N . ILE A 1 98 ? 17.423 2.822 -23.826 1.00 87.38 98 ILE A N 1
ATOM 724 C CA . ILE A 1 98 ? 17.806 1.588 -23.134 1.00 87.38 98 ILE A CA 1
ATOM 725 C C . ILE A 1 98 ? 16.588 1.050 -22.388 1.00 87.38 98 ILE A C 1
ATOM 727 O O . ILE A 1 98 ? 16.160 -0.088 -22.600 1.00 87.38 98 ILE A O 1
ATOM 731 N N . LYS A 1 99 ? 15.957 1.890 -21.564 1.00 86.19 99 LYS A N 1
ATOM 732 C CA . LYS A 1 99 ? 14.820 1.468 -20.736 1.00 86.19 99 LYS A CA 1
ATOM 733 C C . LYS A 1 99 ? 13.571 1.185 -21.553 1.00 86.19 99 LYS A C 1
ATOM 735 O O . LYS A 1 99 ? 12.754 0.364 -21.132 1.00 86.19 99 LYS A O 1
ATOM 740 N N . LYS A 1 100 ? 13.421 1.772 -22.744 1.00 87.94 100 LYS A N 1
ATOM 741 C CA . LYS A 1 100 ? 12.317 1.474 -23.666 1.00 87.94 100 LYS A CA 1
ATOM 742 C C . LYS A 1 100 ? 12.290 0.004 -24.088 1.00 87.94 100 LYS A C 1
ATOM 744 O O . LYS A 1 100 ? 11.194 -0.526 -24.265 1.00 87.94 100 LYS A O 1
ATOM 749 N N . LYS A 1 101 ? 13.443 -0.665 -24.177 1.00 88.19 101 LYS A N 1
ATOM 750 C CA . LYS A 1 101 ? 13.542 -2.080 -24.576 1.00 88.19 101 LYS A CA 1
ATOM 751 C C . LYS A 1 101 ? 13.250 -3.063 -23.440 1.00 88.19 101 LYS A C 1
ATOM 753 O O . LYS A 1 101 ? 12.825 -4.178 -23.710 1.00 88.19 101 LYS A O 1
ATOM 758 N N . LEU A 1 102 ? 13.440 -2.653 -22.184 1.00 86.62 102 LEU A N 1
ATOM 759 C CA . LEU A 1 102 ? 13.166 -3.510 -21.025 1.00 86.62 102 LEU A CA 1
ATOM 760 C C . LEU A 1 102 ? 11.664 -3.818 -20.908 1.00 86.62 102 LEU A C 1
ATOM 762 O O . LEU A 1 102 ? 10.854 -2.955 -21.226 1.00 86.62 102 LEU A O 1
ATOM 766 N N . PRO A 1 103 ? 11.230 -4.996 -20.452 1.00 88.75 103 PRO A N 1
ATOM 767 C CA . PRO A 1 103 ? 9.809 -5.235 -20.217 1.00 88.75 103 PRO A CA 1
ATOM 768 C C . PRO A 1 103 ? 9.258 -4.298 -19.128 1.00 88.75 103 PRO A C 1
ATOM 770 O O . PRO A 1 103 ? 9.976 -3.865 -18.225 1.00 88.75 103 PRO A O 1
ATOM 773 N N . ALA A 1 104 ? 7.971 -3.954 -19.218 1.00 92.06 104 ALA A N 1
ATOM 774 C CA . ALA A 1 104 ? 7.295 -3.256 -18.128 1.00 92.06 104 ALA A CA 1
ATOM 775 C C . ALA A 1 104 ? 7.172 -4.194 -16.919 1.00 92.06 104 ALA A C 1
ATOM 777 O O . ALA A 1 104 ? 6.896 -5.382 -17.085 1.00 92.06 104 ALA A O 1
ATOM 778 N N . LYS A 1 105 ? 7.331 -3.660 -15.704 1.00 94.19 105 LYS A N 1
ATOM 779 C CA . LYS A 1 105 ? 7.042 -4.430 -14.489 1.00 94.19 105 LYS A CA 1
ATOM 780 C C . LYS A 1 105 ? 5.562 -4.814 -14.461 1.00 94.19 105 LYS A C 1
ATOM 782 O O . LYS A 1 105 ? 4.742 -3.934 -14.733 1.00 94.19 105 LYS A O 1
ATOM 787 N N . PRO A 1 106 ? 5.195 -6.047 -14.076 1.00 97.00 106 PRO A N 1
ATOM 788 C CA . PRO A 1 106 ? 3.797 -6.439 -13.931 1.00 97.00 106 PRO A CA 1
ATOM 789 C C . PRO A 1 106 ? 3.059 -5.571 -12.900 1.00 97.00 106 PRO A C 1
ATOM 791 O O . PRO A 1 106 ? 3.667 -4.947 -12.027 1.00 97.00 106 PRO A O 1
ATOM 794 N N . ALA A 1 107 ? 1.732 -5.506 -13.015 1.00 97.56 107 ALA A N 1
ATOM 795 C CA . ALA A 1 107 ? 0.881 -4.834 -12.036 1.00 97.56 107 ALA A CA 1
ATOM 796 C C . ALA A 1 107 ? 0.681 -5.716 -10.797 1.00 97.56 107 ALA A C 1
ATOM 798 O O . ALA A 1 107 ? 0.548 -6.932 -10.929 1.00 97.56 107 ALA A O 1
ATOM 799 N N . ILE A 1 108 ? 0.610 -5.117 -9.605 1.00 97.88 108 ILE A N 1
ATOM 800 C CA . ILE A 1 108 ? 0.178 -5.843 -8.402 1.00 97.88 108 ILE A CA 1
ATOM 801 C C . ILE A 1 108 ? -1.247 -6.407 -8.582 1.00 97.88 108 ILE A C 1
ATOM 803 O O . ILE A 1 108 ? -2.045 -5.813 -9.320 1.00 97.88 108 ILE A O 1
ATOM 807 N N . PRO A 1 109 ? -1.603 -7.514 -7.898 1.00 97.69 109 PRO A N 1
ATOM 808 C CA . PRO A 1 109 ? -2.937 -8.100 -7.978 1.00 97.69 109 PRO A CA 1
ATOM 809 C C . PRO A 1 109 ? -4.038 -7.068 -7.714 1.00 97.69 109 PRO A C 1
ATOM 811 O O . PRO A 1 109 ? -4.019 -6.354 -6.708 1.00 97.69 109 PRO A O 1
ATOM 814 N N . ALA A 1 110 ? -5.009 -6.988 -8.629 1.00 97.06 110 ALA A N 1
ATOM 815 C CA . ALA A 1 110 ? -6.058 -5.972 -8.578 1.00 97.06 110 ALA A CA 1
ATOM 816 C C . ALA A 1 110 ? -6.947 -6.103 -7.330 1.00 97.06 110 ALA A C 1
ATOM 818 O O . ALA A 1 110 ? -7.306 -5.079 -6.751 1.00 97.06 110 ALA A O 1
ATOM 819 N N . ASP A 1 111 ? -7.248 -7.336 -6.904 1.00 97.81 111 ASP A N 1
ATOM 820 C CA . ASP A 1 111 ? -8.018 -7.622 -5.684 1.00 97.81 111 ASP A CA 1
ATOM 821 C C . ASP A 1 111 ? -7.341 -7.000 -4.454 1.00 97.81 111 ASP A C 1
ATOM 823 O O . ASP A 1 111 ? -7.934 -6.159 -3.783 1.00 97.81 111 ASP A O 1
ATOM 827 N N . ALA A 1 112 ? -6.055 -7.293 -4.242 1.00 97.81 112 ALA A N 1
ATOM 828 C CA . ALA A 1 112 ? -5.283 -6.757 -3.123 1.00 97.81 112 ALA A CA 1
ATOM 829 C C . ALA A 1 112 ? -5.115 -5.240 -3.183 1.00 97.81 112 ALA A C 1
ATOM 831 O O . ALA A 1 112 ? -5.322 -4.555 -2.180 1.00 97.81 112 ALA A O 1
ATOM 832 N N . ARG A 1 113 ? -4.805 -4.683 -4.361 1.00 97.75 113 ARG A N 1
ATOM 833 C CA . ARG A 1 113 ? -4.728 -3.227 -4.544 1.00 97.75 113 ARG A CA 1
ATOM 834 C C . ARG A 1 113 ? -6.036 -2.555 -4.131 1.00 97.75 113 ARG A C 1
ATOM 836 O O . ARG A 1 113 ? -6.022 -1.584 -3.378 1.00 97.75 113 ARG A O 1
ATOM 843 N N . ASN A 1 114 ? -7.160 -3.051 -4.636 1.00 98.00 114 ASN A N 1
ATOM 844 C CA . ASN A 1 114 ? -8.460 -2.453 -4.375 1.00 98.00 114 ASN A CA 1
ATOM 845 C C . ASN A 1 114 ? -8.889 -2.660 -2.909 1.00 98.00 114 ASN A C 1
ATOM 847 O O . ASN A 1 114 ? -9.427 -1.730 -2.311 1.00 98.00 114 ASN A O 1
ATOM 851 N N . ALA A 1 115 ? -8.564 -3.804 -2.298 1.00 98.38 115 ALA A N 1
ATOM 852 C CA . ALA A 1 115 ? -8.783 -4.053 -0.875 1.00 98.38 115 ALA A CA 1
ATOM 853 C C . ALA A 1 115 ? -8.025 -3.051 0.013 1.00 98.38 115 ALA A C 1
ATOM 855 O O . ALA A 1 115 ? -8.617 -2.482 0.929 1.00 98.38 115 ALA A O 1
ATOM 856 N N . ILE A 1 116 ? -6.748 -2.766 -0.287 1.00 98.50 116 ILE A N 1
ATOM 857 C CA . ILE A 1 116 ? -5.942 -1.755 0.426 1.00 98.50 116 ILE A CA 1
ATOM 858 C C . ILE A 1 116 ? -6.588 -0.372 0.327 1.00 98.50 116 ILE A C 1
ATOM 860 O O . ILE A 1 116 ? -6.699 0.338 1.331 1.00 98.50 116 ILE A O 1
ATOM 864 N N . ILE A 1 117 ? -7.010 0.016 -0.879 1.00 98.25 117 ILE A N 1
ATOM 865 C CA . ILE A 1 117 ? -7.635 1.317 -1.139 1.00 98.25 117 ILE A CA 1
ATOM 866 C C . ILE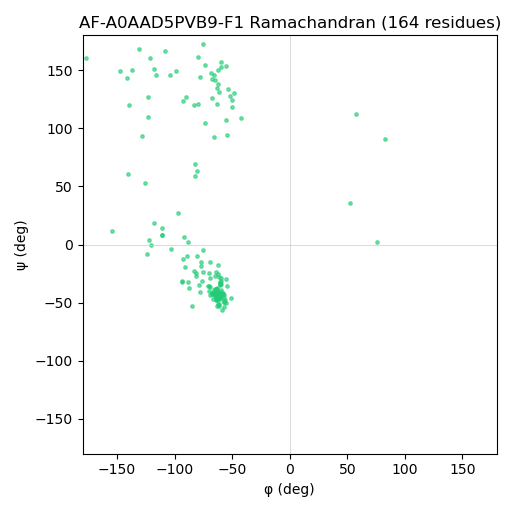 A 1 117 ? -8.927 1.455 -0.336 1.00 98.25 117 ILE A C 1
ATOM 868 O O . ILE A 1 117 ? -9.068 2.417 0.420 1.00 98.25 117 ILE A O 1
ATOM 872 N N . GLN A 1 118 ? -9.836 0.485 -0.454 1.00 98.25 118 GLN A N 1
ATOM 873 C CA . GLN A 1 118 ? -11.142 0.551 0.198 1.00 98.25 118 GLN A CA 1
ATOM 874 C C . GLN A 1 118 ? -11.027 0.470 1.716 1.00 98.25 118 GLN A C 1
ATOM 876 O O . GLN A 1 118 ? -11.641 1.270 2.420 1.00 98.25 118 GLN A O 1
ATOM 881 N N . PHE A 1 119 ? -10.158 -0.403 2.234 1.00 98.25 119 PHE A N 1
ATOM 882 C CA . PHE A 1 119 ? -9.855 -0.442 3.661 1.00 98.25 119 PHE A CA 1
ATOM 883 C C . PHE A 1 119 ? -9.348 0.915 4.164 1.00 98.25 119 PHE A C 1
ATOM 885 O O . PHE A 1 119 ? -9.862 1.442 5.148 1.00 98.25 119 PHE A O 1
ATOM 892 N N . THR A 1 120 ? -8.376 1.514 3.472 1.00 97.69 120 THR A N 1
ATOM 893 C CA . THR A 1 120 ? -7.777 2.798 3.867 1.00 97.69 120 THR A CA 1
ATOM 894 C C . THR A 1 120 ? -8.802 3.933 3.849 1.00 97.69 120 THR A C 1
ATOM 896 O O . THR A 1 120 ? -8.853 4.725 4.792 1.00 97.69 120 THR A O 1
ATOM 899 N N . MET A 1 121 ? -9.637 3.997 2.807 1.00 97.50 121 MET A N 1
ATOM 900 C CA . MET A 1 121 ? -10.714 4.982 2.674 1.00 97.50 121 MET A CA 1
ATOM 901 C C . MET A 1 121 ? -11.756 4.828 3.787 1.00 97.50 121 MET A C 1
ATOM 903 O O . MET A 1 121 ? -12.002 5.785 4.521 1.00 97.50 121 MET A O 1
ATOM 907 N N . LYS A 1 122 ? -12.297 3.616 3.972 1.00 97.00 122 LYS A N 1
ATOM 908 C CA . LYS A 1 122 ? -13.298 3.304 5.005 1.00 97.00 122 LYS A CA 1
ATOM 909 C C . LYS A 1 122 ? -12.759 3.574 6.406 1.00 97.00 122 LYS A C 1
ATOM 911 O O . LYS A 1 122 ? -13.456 4.135 7.251 1.00 97.00 122 LYS A O 1
ATOM 916 N N . PHE A 1 123 ? -11.497 3.225 6.655 1.00 97.00 123 PHE A N 1
ATOM 917 C CA . PHE A 1 123 ? -10.838 3.501 7.925 1.00 97.00 123 PHE A CA 1
ATOM 918 C C . PHE A 1 123 ? -10.714 5.008 8.183 1.00 97.00 123 PHE A C 1
ATOM 920 O O . PHE A 1 123 ? -11.000 5.463 9.289 1.00 97.00 123 PHE A O 1
ATOM 927 N N . ARG A 1 124 ? -10.299 5.796 7.181 1.00 95.19 124 ARG A N 1
ATOM 928 C CA . ARG A 1 124 ? -10.173 7.260 7.293 1.00 95.19 124 ARG A CA 1
ATOM 929 C C . ARG A 1 124 ? -11.517 7.930 7.554 1.00 95.19 124 ARG A C 1
ATOM 931 O O . ARG A 1 124 ? -11.604 8.764 8.455 1.00 95.19 124 ARG A O 1
ATOM 938 N N . GLU A 1 125 ? -12.553 7.506 6.845 1.00 96.19 125 GLU A N 1
ATOM 939 C CA . GLU A 1 125 ? -13.916 7.984 7.050 1.00 96.19 125 GLU A CA 1
ATOM 940 C C . GLU A 1 125 ? -14.408 7.648 8.461 1.00 96.19 125 GLU A C 1
ATOM 942 O O . GLU A 1 125 ? -14.773 8.539 9.218 1.00 96.19 125 GLU A O 1
ATOM 947 N N . THR A 1 126 ? -14.291 6.387 8.877 1.00 95.56 1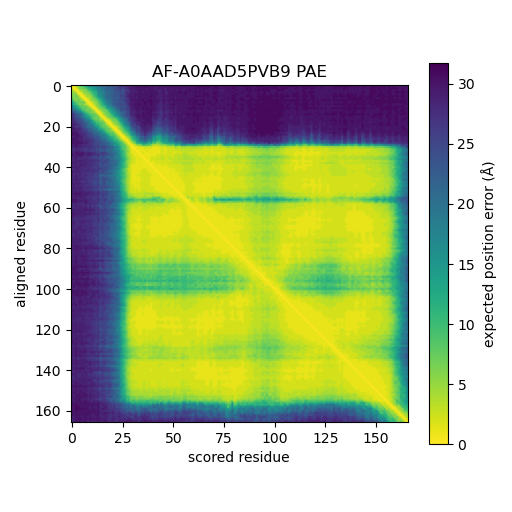26 THR A N 1
ATOM 948 C CA . THR A 1 126 ? -14.794 5.932 10.181 1.00 95.56 126 THR A CA 1
ATOM 949 C C . THR A 1 126 ? -14.022 6.537 11.354 1.00 95.56 126 THR A C 1
ATOM 951 O O . THR A 1 126 ? -14.607 6.902 12.371 1.00 95.56 126 THR A O 1
ATOM 954 N N . LYS A 1 127 ? -12.687 6.612 11.263 1.00 96.38 127 LYS A N 1
ATOM 955 C CA . LYS A 1 127 ? -11.846 7.002 12.404 1.00 96.38 127 LYS A CA 1
ATOM 956 C C . LYS A 1 127 ? -11.640 8.509 12.519 1.00 96.38 127 LYS A C 1
ATOM 958 O O . LYS A 1 127 ? -11.470 8.994 13.636 1.00 96.38 127 LYS A O 1
ATOM 963 N N . HIS A 1 128 ? -11.613 9.220 11.393 1.00 94.31 128 HIS A N 1
ATOM 964 C CA . HIS A 1 128 ? -11.260 10.644 11.331 1.00 94.31 128 HIS A CA 1
ATOM 965 C C . HIS A 1 128 ? -12.359 11.518 10.720 1.00 94.31 128 HIS A C 1
ATOM 967 O O . HIS A 1 128 ? -12.127 12.709 10.542 1.00 94.31 128 HIS A O 1
ATOM 973 N N . ASN A 1 129 ? -13.524 10.950 10.383 1.00 94.69 129 ASN A N 1
ATOM 974 C CA . ASN A 1 129 ? -14.610 11.643 9.681 1.00 94.69 129 ASN A CA 1
ATOM 975 C C . ASN A 1 129 ? -14.130 12.338 8.391 1.00 94.69 129 ASN A C 1
ATOM 977 O O . ASN A 1 129 ? -14.551 13.443 8.056 1.00 94.69 129 ASN A O 1
ATOM 981 N N . MET A 1 130 ? -13.179 11.706 7.695 1.00 92.69 130 MET A N 1
ATOM 982 C CA . MET A 1 130 ? -12.519 12.266 6.519 1.00 92.69 130 MET A CA 1
ATOM 983 C C . MET A 1 130 ? -12.692 11.334 5.327 1.00 92.69 130 MET A C 1
ATOM 985 O O . MET A 1 130 ? -12.069 10.274 5.254 1.00 92.69 130 MET A O 1
ATOM 989 N N . ARG A 1 131 ? -13.501 11.765 4.360 1.00 93.75 131 ARG A N 1
ATOM 990 C CA . ARG A 1 131 ? -13.658 11.066 3.087 1.00 93.75 131 ARG A CA 1
ATOM 991 C C . ARG A 1 131 ? -12.534 11.469 2.141 1.00 93.75 131 ARG A C 1
ATOM 993 O O . ARG A 1 131 ? -12.390 12.641 1.804 1.00 93.75 131 ARG A O 1
ATOM 1000 N N . ILE A 1 132 ? -11.750 10.491 1.705 1.00 93.00 132 ILE A N 1
ATOM 1001 C CA . ILE A 1 132 ? -10.651 10.696 0.756 1.00 93.00 132 ILE A CA 1
ATOM 1002 C C . ILE A 1 132 ? -10.927 9.939 -0.546 1.00 93.00 132 ILE A C 1
ATOM 1004 O O . ILE A 1 132 ? -11.525 8.861 -0.506 1.00 93.00 132 ILE A O 1
ATOM 1008 N N . PRO A 1 133 ? -10.509 10.463 -1.707 1.00 93.38 133 PRO A N 1
ATOM 1009 C CA . PRO A 1 133 ? -10.617 9.730 -2.957 1.00 93.38 133 PRO A CA 1
ATOM 1010 C C . PRO A 1 133 ? -9.570 8.608 -3.035 1.00 93.38 133 PRO A C 1
ATOM 1012 O O . PRO A 1 133 ? -8.476 8.700 -2.475 1.00 93.38 133 PRO A O 1
ATOM 1015 N N . ALA A 1 134 ? -9.863 7.566 -3.818 1.00 88.56 134 ALA A N 1
ATOM 1016 C CA . ALA A 1 134 ? -8.925 6.470 -4.091 1.00 88.56 134 ALA A CA 1
ATOM 1017 C C . ALA A 1 134 ? -7.579 6.960 -4.663 1.00 88.56 134 ALA A C 1
ATOM 1019 O O . ALA A 1 134 ? -6.524 6.365 -4.427 1.00 88.56 134 ALA A O 1
ATOM 1020 N N . THR A 1 135 ? -7.603 8.087 -5.381 1.00 92.62 135 THR A N 1
ATOM 1021 C CA . THR A 1 135 ? -6.417 8.761 -5.926 1.00 92.62 135 THR A CA 1
ATOM 1022 C C . THR A 1 135 ? -5.446 9.244 -4.852 1.00 92.62 135 THR A C 1
ATOM 1024 O O . THR A 1 135 ? -4.285 9.466 -5.174 1.00 92.62 135 THR A O 1
ATOM 1027 N N . THR A 1 136 ? -5.860 9.353 -3.585 1.00 94.81 136 THR A N 1
ATOM 1028 C CA . THR A 1 136 ? -4.969 9.685 -2.463 1.00 94.81 136 THR A CA 1
ATOM 1029 C C . THR A 1 136 ? -4.197 8.465 -1.947 1.00 94.81 136 THR A C 1
ATOM 1031 O O . THR A 1 136 ? -3.094 8.615 -1.427 1.00 94.81 136 THR A O 1
ATOM 1034 N N . VAL A 1 137 ? -4.731 7.249 -2.110 1.00 96.75 137 VAL A N 1
ATOM 1035 C CA . VAL A 1 137 ? -4.089 6.014 -1.619 1.00 96.75 137 VAL A CA 1
ATOM 1036 C C . VAL A 1 137 ? -3.105 5.444 -2.645 1.00 96.75 137 VAL A C 1
ATOM 1038 O O . VAL A 1 137 ? -2.022 4.993 -2.279 1.00 96.75 137 VAL A O 1
ATOM 1041 N N . ASN A 1 138 ? -3.434 5.525 -3.939 1.00 96.38 138 ASN A N 1
ATOM 1042 C CA . ASN A 1 138 ? -2.581 5.036 -5.031 1.00 96.38 138 ASN A CA 1
ATOM 1043 C C . ASN A 1 138 ? -1.119 5.541 -4.972 1.00 96.38 138 ASN A C 1
ATOM 1045 O O . ASN A 1 138 ? -0.212 4.717 -5.105 1.00 96.38 138 ASN A O 1
ATOM 1049 N N . PRO A 1 139 ? -0.841 6.841 -4.735 1.00 96.81 139 PRO A N 1
ATOM 1050 C CA . PRO A 1 139 ? 0.525 7.341 -4.601 1.00 96.81 139 PRO A CA 1
ATOM 1051 C C . PRO A 1 139 ? 1.303 6.699 -3.450 1.00 96.81 139 PRO A C 1
ATOM 1053 O O . PRO A 1 139 ? 2.503 6.491 -3.583 1.00 96.81 139 PRO A O 1
ATOM 1056 N N . LEU A 1 140 ? 0.639 6.340 -2.346 1.00 98.12 140 LEU A N 1
ATOM 1057 C CA . LEU A 1 140 ? 1.287 5.692 -1.202 1.00 98.12 140 LEU A CA 1
ATOM 1058 C C . LEU A 1 140 ? 1.718 4.262 -1.539 1.00 98.12 140 LEU A C 1
ATOM 1060 O O . LEU A 1 140 ? 2.826 3.857 -1.190 1.00 98.12 140 LEU A O 1
ATOM 1064 N N . ILE A 1 141 ? 0.876 3.531 -2.277 1.00 98.19 141 ILE A N 1
ATOM 1065 C CA . ILE A 1 141 ? 1.208 2.197 -2.795 1.00 98.19 141 ILE A CA 1
ATOM 1066 C C . ILE A 1 141 ? 2.400 2.299 -3.753 1.00 98.19 141 ILE A C 1
ATOM 1068 O O . ILE A 1 141 ? 3.402 1.607 -3.577 1.00 98.19 141 ILE A O 1
ATOM 1072 N N . SER A 1 142 ? 2.332 3.208 -4.733 1.00 97.00 142 SER A N 1
ATOM 1073 C CA . SER A 1 142 ? 3.429 3.447 -5.682 1.00 97.00 142 SER A CA 1
ATOM 1074 C C . SER A 1 142 ? 4.734 3.819 -4.982 1.00 97.00 142 SER A C 1
ATOM 1076 O O . SER A 1 142 ? 5.788 3.299 -5.344 1.00 97.00 142 SER A O 1
ATOM 1078 N N . GLN A 1 143 ? 4.671 4.685 -3.967 1.00 97.69 143 GLN A N 1
ATOM 1079 C CA . GLN A 1 143 ? 5.845 5.102 -3.209 1.00 97.69 143 GLN A CA 1
ATOM 1080 C C . GLN A 1 143 ? 6.492 3.920 -2.485 1.00 97.69 143 GLN A C 1
ATOM 1082 O O . GLN A 1 143 ? 7.714 3.800 -2.504 1.00 97.69 143 GLN A O 1
ATOM 1087 N N . LYS A 1 144 ? 5.699 3.025 -1.882 1.00 98.12 144 LYS A N 1
ATOM 1088 C CA . LYS A 1 144 ? 6.230 1.824 -1.227 1.00 98.12 144 LYS A CA 1
ATOM 1089 C C . LYS A 1 144 ? 6.927 0.894 -2.225 1.00 98.12 144 LYS A C 1
ATOM 1091 O O . LYS A 1 144 ? 8.064 0.508 -1.975 1.00 98.12 144 LYS A O 1
ATOM 1096 N N . LEU A 1 145 ? 6.303 0.608 -3.372 1.00 97.81 145 LEU A N 1
ATOM 1097 C CA . LEU A 1 145 ? 6.917 -0.207 -4.435 1.00 97.81 145 LEU A CA 1
ATOM 1098 C C . LEU A 1 145 ? 8.237 0.406 -4.934 1.00 97.81 145 LEU A C 1
ATOM 1100 O O . LEU A 1 145 ? 9.229 -0.298 -5.124 1.00 97.81 145 LEU A O 1
ATOM 1104 N N . LEU A 1 146 ? 8.275 1.731 -5.108 1.00 95.69 146 LEU A N 1
ATOM 1105 C CA . LEU A 1 146 ? 9.480 2.450 -5.523 1.00 95.69 146 LEU A CA 1
ATOM 1106 C C . LEU A 1 146 ? 10.598 2.373 -4.474 1.00 95.69 146 LEU A C 1
ATOM 1108 O O . LEU A 1 146 ? 11.762 2.180 -4.834 1.00 95.69 146 LEU A O 1
ATOM 1112 N N . THR A 1 147 ? 10.256 2.504 -3.190 1.00 97.31 147 THR A N 1
ATOM 1113 C CA . THR A 1 147 ? 11.210 2.373 -2.083 1.00 97.31 147 THR A CA 1
ATOM 1114 C C . THR A 1 147 ? 11.833 0.978 -2.052 1.00 97.31 147 THR A C 1
ATOM 1116 O O . THR A 1 147 ? 13.055 0.867 -1.950 1.00 97.31 147 THR A O 1
ATOM 1119 N N . GLU A 1 148 ? 11.034 -0.083 -2.203 1.00 97.69 148 GLU A N 1
ATOM 1120 C CA . GLU A 1 148 ? 11.557 -1.457 -2.225 1.00 97.69 148 GLU A CA 1
ATOM 1121 C C . GLU A 1 148 ? 12.417 -1.717 -3.461 1.00 97.69 148 GLU A C 1
ATOM 1123 O O . GLU A 1 148 ? 13.521 -2.243 -3.345 1.00 97.69 148 GLU A O 1
ATOM 1128 N N . HIS A 1 149 ? 11.982 -1.255 -4.638 1.00 94.75 149 HIS A N 1
ATOM 1129 C CA . HIS A 1 149 ? 12.795 -1.346 -5.848 1.00 94.75 149 HIS A CA 1
ATOM 1130 C C . HIS A 1 149 ? 14.161 -0.666 -5.690 1.00 94.75 149 HIS A C 1
ATOM 1132 O O . HIS A 1 149 ? 15.184 -1.241 -6.059 1.00 94.75 149 HIS A O 1
ATOM 1138 N N . SER A 1 150 ? 14.178 0.544 -5.128 1.00 94.62 150 SER A N 1
ATOM 1139 C CA . SER A 1 150 ? 15.415 1.299 -4.901 1.00 94.62 150 SER A CA 1
ATOM 1140 C C . SER A 1 150 ? 16.323 0.599 -3.888 1.00 94.62 150 SER A C 1
ATOM 1142 O O . SER A 1 150 ? 17.537 0.569 -4.070 1.00 94.62 150 SER A O 1
ATOM 1144 N N . SER A 1 151 ? 15.733 0.005 -2.848 1.00 94.81 151 SER A N 1
ATOM 1145 C CA . SER A 1 151 ? 16.460 -0.719 -1.801 1.00 94.81 151 SER A CA 1
ATOM 1146 C C . SER A 1 151 ? 17.114 -1.991 -2.338 1.00 94.81 151 SER A C 1
ATOM 1148 O O . SER A 1 151 ? 18.302 -2.200 -2.109 1.00 94.81 151 SER A O 1
ATOM 1150 N N . VAL A 1 152 ? 16.376 -2.798 -3.107 1.00 93.62 152 VAL A N 1
ATOM 1151 C CA . VAL A 1 152 ? 16.908 -4.016 -3.741 1.00 93.62 152 VAL A CA 1
ATOM 1152 C C . VAL A 1 152 ? 17.993 -3.673 -4.756 1.00 93.62 152 VAL A C 1
ATOM 1154 O O . VAL A 1 152 ? 19.060 -4.276 -4.734 1.00 93.62 152 VAL A O 1
ATOM 1157 N N . LYS A 1 153 ? 17.773 -2.654 -5.596 1.00 90.88 153 LYS A N 1
ATOM 1158 C CA . LYS A 1 153 ? 18.792 -2.199 -6.550 1.00 90.88 153 LYS A CA 1
ATOM 1159 C C . LYS A 1 153 ? 20.088 -1.783 -5.846 1.00 90.88 153 LYS A C 1
ATOM 1161 O O . LYS A 1 153 ? 21.169 -2.112 -6.312 1.00 90.88 153 LYS A O 1
ATOM 1166 N N . LYS A 1 154 ? 19.986 -1.060 -4.726 1.00 92.31 154 LYS A N 1
ATOM 1167 C CA . LYS A 1 154 ? 21.159 -0.649 -3.945 1.00 92.31 154 LYS A CA 1
ATOM 1168 C C . LYS A 1 154 ? 21.902 -1.847 -3.345 1.00 92.31 154 LYS A C 1
ATOM 1170 O O . LYS A 1 154 ? 23.123 -1.823 -3.321 1.00 92.31 154 LYS A O 1
ATOM 1175 N N . ALA A 1 155 ? 21.181 -2.857 -2.859 1.00 89.31 155 ALA A N 1
ATOM 1176 C CA . ALA A 1 155 ? 21.796 -4.061 -2.305 1.00 89.31 155 ALA A CA 1
ATOM 1177 C C . ALA A 1 155 ? 22.614 -4.815 -3.365 1.00 89.31 155 ALA A C 1
ATOM 1179 O O . ALA A 1 155 ? 23.781 -5.095 -3.127 1.00 89.31 155 ALA A O 1
ATOM 1180 N N . LEU A 1 156 ? 22.048 -5.019 -4.560 1.00 86.06 156 LEU A N 1
ATOM 1181 C CA . LEU A 1 156 ? 22.730 -5.704 -5.666 1.00 86.06 156 LEU A CA 1
ATOM 1182 C C . LEU A 1 156 ? 23.997 -4.969 -6.120 1.00 86.06 156 LEU A C 1
ATOM 1184 O O . LEU A 1 156 ? 25.049 -5.578 -6.258 1.00 86.06 156 LEU A O 1
ATOM 1188 N N . ASN A 1 157 ? 23.918 -3.646 -6.281 1.00 81.69 157 A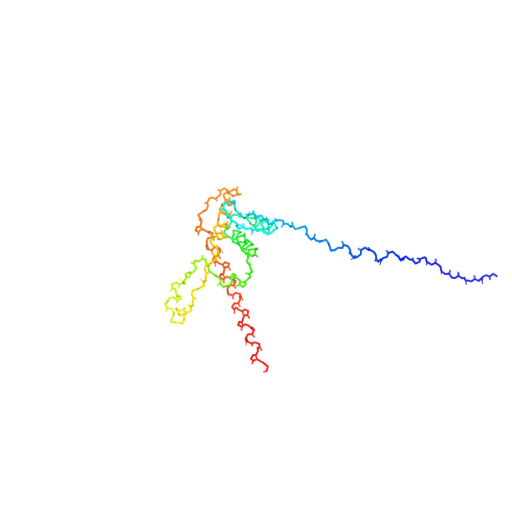SN A N 1
ATOM 1189 C CA . ASN A 1 157 ? 25.076 -2.843 -6.675 1.00 81.69 157 ASN A CA 1
ATOM 1190 C C . ASN A 1 157 ? 26.199 -2.846 -5.621 1.00 81.69 157 ASN A C 1
ATOM 1192 O O . ASN A 1 157 ? 27.353 -2.613 -5.962 1.00 81.69 157 ASN A O 1
ATOM 1196 N N . ASN A 1 158 ? 25.859 -3.038 -4.344 1.00 73.81 158 ASN A N 1
ATOM 1197 C CA . ASN A 1 158 ? 26.848 -3.121 -3.275 1.00 73.81 158 ASN A CA 1
ATOM 1198 C C . ASN A 1 158 ? 27.519 -4.501 -3.229 1.00 73.81 158 ASN A C 1
ATOM 1200 O O . ASN A 1 158 ? 28.699 -4.564 -2.909 1.00 73.81 158 ASN A O 1
ATOM 1204 N N . GLU A 1 159 ? 26.803 -5.583 -3.541 1.00 67.19 159 GLU A N 1
ATOM 1205 C CA . GLU A 1 159 ? 27.373 -6.939 -3.602 1.00 67.19 159 GLU A CA 1
ATOM 1206 C C . GLU A 1 159 ? 28.337 -7.085 -4.791 1.00 67.19 159 GLU A C 1
ATOM 1208 O O . GLU A 1 159 ? 29.461 -7.538 -4.610 1.00 67.19 159 GLU A O 1
ATOM 1213 N N . GLU A 1 160 ? 27.972 -6.562 -5.966 1.00 60.03 160 GLU A N 1
ATOM 1214 C CA . GLU A 1 160 ? 28.828 -6.577 -7.167 1.00 60.03 160 GLU A CA 1
ATOM 1215 C C . GLU A 1 160 ? 30.148 -5.799 -6.969 1.00 60.03 160 GLU A C 1
ATOM 1217 O O . GLU A 1 160 ? 31.172 -6.139 -7.548 1.00 60.03 160 GLU A O 1
ATOM 1222 N N . SER A 1 161 ? 30.156 -4.786 -6.093 1.00 59.12 161 SER A N 1
ATOM 1223 C CA . SER A 1 161 ? 31.360 -3.999 -5.779 1.00 59.12 161 SER A CA 1
ATOM 1224 C C . SER A 1 161 ? 32.330 -4.651 -4.784 1.00 59.12 161 SER A C 1
ATOM 1226 O O . SER A 1 161 ? 33.419 -4.118 -4.576 1.00 59.12 161 SER A O 1
ATOM 1228 N N . VAL A 1 162 ? 31.943 -5.755 -4.137 1.00 59.06 162 VAL A N 1
ATOM 1229 C CA . VAL A 1 162 ? 32.798 -6.473 -3.173 1.00 59.06 162 VAL A CA 1
ATOM 1230 C C . VAL A 1 162 ? 33.563 -7.609 -3.856 1.00 59.06 162 VAL A C 1
ATOM 1232 O O . VAL A 1 162 ? 34.715 -7.844 -3.505 1.00 59.06 162 VAL A O 1
ATOM 1235 N N . ASP A 1 163 ? 32.978 -8.233 -4.881 1.00 51.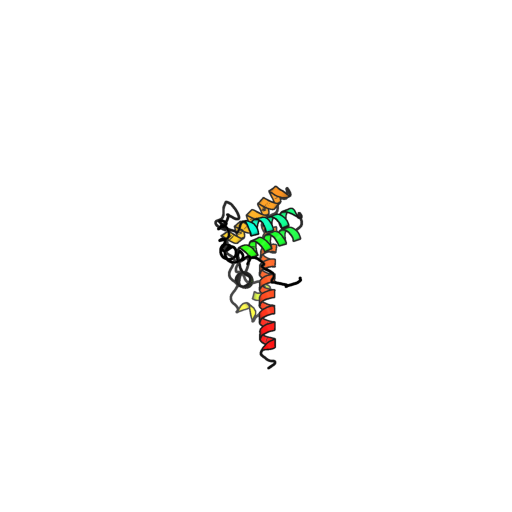00 163 ASP A N 1
ATOM 1236 C CA . ASP A 1 163 ? 33.586 -9.363 -5.599 1.00 51.00 163 ASP A CA 1
ATOM 1237 C C . ASP A 1 163 ? 34.695 -8.949 -6.595 1.00 51.00 163 ASP A C 1
ATOM 1239 O O . ASP A 1 163 ? 35.490 -9.785 -7.013 1.00 51.00 163 ASP A O 1
ATOM 1243 N N . GLU A 1 164 ? 34.803 -7.665 -6.964 1.00 52.88 164 GLU A N 1
ATOM 1244 C CA . GLU A 1 164 ? 35.896 -7.145 -7.815 1.00 52.88 164 GLU A CA 1
ATOM 1245 C C . GLU A 1 164 ? 37.144 -6.695 -7.023 1.00 52.88 164 GLU A C 1
ATOM 1247 O O . GLU A 1 164 ? 38.099 -6.178 -7.611 1.00 52.88 164 GLU A O 1
ATOM 1252 N N . ALA A 1 165 ? 37.145 -6.849 -5.695 1.00 50.97 165 ALA A N 1
ATOM 1253 C CA . ALA A 1 165 ? 38.203 -6.352 -4.811 1.00 50.97 165 ALA A CA 1
ATOM 1254 C C . ALA A 1 165 ? 39.073 -7.447 -4.153 1.00 50.97 165 ALA A C 1
ATOM 1256 O O . ALA A 1 165 ? 39.884 -7.101 -3.287 1.00 50.97 165 ALA A O 1
ATOM 1257 N N . GLU A 1 166 ? 38.937 -8.721 -4.546 1.00 41.47 166 GLU A N 1
ATOM 1258 C CA . GLU A 1 166 ? 39.809 -9.834 -4.104 1.00 41.47 166 GLU A CA 1
ATOM 1259 C C . GLU A 1 166 ? 40.905 -10.204 -5.115 1.00 41.47 166 GLU A C 1
ATOM 1261 O O . GLU A 1 166 ? 40.609 -10.354 -6.323 1.00 41.47 166 GLU A O 1
#

Mean predicted aligned error: 11.43 Å

Solvent-accessible surface area (backbone atoms only — not comparable to full-atom values): 9870 Å² total; per-residue (Å²): 138,90,84,90,80,80,90,84,79,82,82,81,88,82,83,85,84,85,81,82,75,77,78,64,72,68,77,82,72,70,61,37,67,58,25,90,95,34,84,38,62,35,50,64,65,45,52,53,52,17,49,49,35,45,68,75,39,92,48,71,66,28,44,38,49,17,52,45,40,48,48,61,60,71,38,57,61,70,56,36,35,54,36,32,80,76,35,65,70,55,73,70,39,65,72,34,84,68,54,47,73,51,81,58,40,50,46,54,61,64,55,49,54,50,24,55,39,50,37,52,35,52,48,36,30,73,76,66,76,39,86,59,63,66,78,69,45,52,58,45,54,43,49,47,27,50,51,32,30,52,51,53,54,52,52,53,60,53,54,62,62,55,72,77,71,118

Secondary structure (DSSP, 8-state):
---------------SSSSS-----------EESSTTS--EE-HHHHHHHHHHHHH-SSHHHHHHHHHHHHHHH--HHHHHH-BSSSPPPHHHHHSTTTTTSPPPPBPPHHHHHHHHHHHHHHHHHHHS----HHHHHHHHHHHHHHHHHHHHHHHHHHHHHHT--

Nearest PDB structures (foldseek):
  4ix7-assembly1_B  TM=8.540E-01  e=1.506E-04  Drosophila melanogaster
  3r2x-assembly1_C  TM=6.675E-01  e=3.841E+00  synthetic construct
  8u0g-assembly1_B  TM=2.253E-01  e=3.088E+00  Deinococcus radiodurans R1 = ATCC 13939 = DSM 20539

InterPro domains:
  IPR037496 BEN domain-containing protein 6-like [PTHR35346] (11-160)

Foldseek 3Di:
DDDDDDDDDDPPPPPDDPPPPPPPVPPPQPWDQLDDPFPDTFRPVLLVVLLVLVQVDLDLVSLLSSLLSRDVRRDPLVVLLQAAQDQDDDPVLCPDPVSVPDGGRHHDDPRSLVSSLVSSQVSSCVNVVDHDDSVSNSVSSRVSSVVSNVVVVVVVVVVVVVVVPD

Organism: NCBI:txid1820382

Sequence (166 aa):
MLDTTLANLPSNSRQSAAVNAANSAAPSRSMVKLHEDYTTMIDPSALRLAMSYGKSGNTTKEMGKMVATIMEALWDKAFMASYSLSGRKAPSDMNDPIKKKLPAKPAIPADARNAIIQFTMKFRETKHNMRIPATTVNPLISQKLLTEHSSVKKALNNEESVDEAE